Protein AF-A0A9D3W6W4-F1 (afdb_monomer_lite)

Sequence (126 aa):
MHGAMVPNKAKIRGCLSLLQSWAQFHFLFLRHQVNHPYTFPLITRWNHPASYVGIPTALEDIRLLLDQRSEAQFQWTSYEDPAIRAVILKEFFQNQNIWHVKVPLVNYVIVEMHQTDRVLRQFGFR

Secondary structure (DSSP, 8-state):
-------------SHHHHHHHHHHHH-TTT--B--S---SSGGGGGGS--B-TT---SHHHHHHHHHT--GGGS-TTGGG-HHHHTTS-HHHHH-GGGG--EEEEEETTEEEEEE-THHHHHTT--

InterPro domains:
  IPR019557 Aminotransferase-like, plant mobile domain [PF10536] (8-125)
  IPR044824 Protein MAINTENANCE OF MERISTEMS-like [PTHR46033] (8-126)

Foldseek 3Di:
DDDPPDPPPPPPDDPVLVVVLQCQLWQVQQHFDQPDAQAPVRSVSPVDDTDCPNHDPDPVVVVVVVVPDDPVNTDLLSCLPVSNVVRDDPVCVVDVVVLWDFDFDDDPVDTDTDGPCSVVVSVVHD

Radius of gyration: 17.33 Å; chains: 1; bounding box: 33×45×53 Å

Structure (mmCIF, N/CA/C/O backbone):
data_AF-A0A9D3W6W4-F1
#
_entry.id   AF-A0A9D3W6W4-F1
#
loop_
_atom_site.group_PDB
_atom_site.id
_atom_site.type_symbol
_atom_site.label_atom_id
_atom_site.label_alt_id
_atom_site.label_comp_id
_atom_site.label_asym_id
_atom_site.label_entity_id
_atom_site.label_seq_id
_atom_site.pdbx_PDB_ins_code
_atom_site.Cartn_x
_atom_site.Cartn_y
_atom_site.Cartn_z
_atom_site.occupancy
_atom_site.B_iso_or_equiv
_atom_site.auth_seq_id
_atom_site.auth_comp_id
_atom_site.auth_asym_id
_atom_site.auth_atom_id
_atom_site.pdbx_PDB_model_num
ATOM 1 N N . MET A 1 1 ? -0.115 20.497 -37.081 1.00 39.34 1 MET A N 1
ATOM 2 C CA . MET A 1 1 ? -0.847 19.250 -36.773 1.00 39.34 1 MET A CA 1
ATOM 3 C C . MET A 1 1 ? 0.050 18.354 -35.938 1.00 39.34 1 MET A C 1
ATOM 5 O O . MET A 1 1 ? 1.068 17.949 -36.467 1.00 39.34 1 MET A O 1
ATOM 9 N N . HIS A 1 2 ? -0.318 18.085 -34.684 1.00 34.72 2 HIS A N 1
ATOM 10 C CA . HIS A 1 2 ? -0.180 16.809 -33.954 1.00 34.72 2 HIS A CA 1
ATOM 11 C C . HIS A 1 2 ? -0.518 17.106 -32.488 1.00 34.72 2 HIS A C 1
ATOM 13 O O . HIS A 1 2 ? 0.322 17.532 -31.701 1.00 34.72 2 HIS A O 1
ATOM 19 N N . GLY A 1 3 ? -1.808 16.983 -32.165 1.00 37.03 3 GLY A N 1
ATOM 20 C CA . GLY A 1 3 ? -2.290 17.044 -30.794 1.00 37.03 3 GLY A CA 1
ATOM 21 C C . GLY A 1 3 ? -1.862 15.774 -30.074 1.00 37.03 3 GLY A C 1
ATOM 22 O O . GLY A 1 3 ? -2.359 14.693 -30.383 1.00 37.03 3 GLY A O 1
ATOM 23 N N . ALA A 1 4 ? -0.933 15.905 -29.132 1.00 36.88 4 ALA A N 1
ATOM 24 C CA . ALA A 1 4 ? -0.674 14.863 -28.155 1.00 36.88 4 ALA A CA 1
ATOM 25 C C . ALA A 1 4 ? -1.931 14.729 -27.290 1.00 36.88 4 ALA A C 1
ATOM 27 O O . ALA A 1 4 ? -2.282 15.625 -26.522 1.00 36.88 4 ALA A O 1
ATOM 28 N N . MET A 1 5 ? -2.656 13.633 -27.492 1.00 39.44 5 MET A N 1
ATOM 29 C CA . MET A 1 5 ? -3.824 13.275 -26.707 1.00 39.44 5 MET A CA 1
ATOM 30 C C . MET A 1 5 ? -3.382 13.202 -25.242 1.00 39.44 5 MET A C 1
ATOM 32 O O . MET A 1 5 ? -2.551 12.369 -24.880 1.00 39.44 5 MET A O 1
ATOM 36 N N . VAL A 1 6 ? -3.900 14.112 -24.411 1.00 46.09 6 VAL A N 1
ATOM 37 C CA . VAL A 1 6 ? -3.801 14.026 -22.949 1.00 46.09 6 VAL A CA 1
ATOM 38 C C . VAL A 1 6 ? -4.151 12.586 -22.576 1.00 46.09 6 VAL A C 1
ATOM 40 O O . VAL A 1 6 ? -5.195 12.114 -23.039 1.00 46.09 6 VAL A O 1
ATOM 43 N N . PRO A 1 7 ? -3.316 11.862 -21.805 1.00 44.16 7 PRO A N 1
ATOM 44 C CA . PRO A 1 7 ? -3.611 10.482 -21.470 1.00 44.16 7 PRO A CA 1
ATOM 45 C C . PRO A 1 7 ? -4.946 10.484 -20.743 1.00 44.16 7 PRO A C 1
ATOM 47 O O . PRO A 1 7 ? -5.074 11.009 -19.633 1.00 44.16 7 PRO A O 1
ATOM 50 N N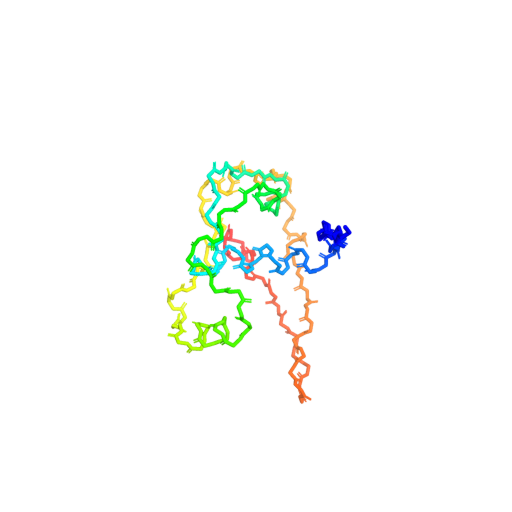 . ASN A 1 8 ? -5.967 9.965 -21.424 1.00 47.00 8 ASN A N 1
ATOM 51 C CA . ASN A 1 8 ? -7.280 9.788 -20.853 1.00 47.00 8 ASN A CA 1
ATOM 52 C C . ASN A 1 8 ? -7.071 8.799 -19.713 1.00 47.00 8 ASN A C 1
ATOM 54 O O . ASN A 1 8 ? -6.848 7.611 -19.952 1.00 47.00 8 ASN A O 1
ATOM 58 N N . LYS A 1 9 ? -7.027 9.317 -18.480 1.00 48.81 9 LYS A N 1
ATOM 59 C CA . LYS A 1 9 ? -6.965 8.523 -17.259 1.00 48.81 9 LYS A CA 1
ATOM 60 C C . LYS A 1 9 ? -8.273 7.748 -17.203 1.00 48.81 9 LYS A C 1
ATOM 62 O O . LYS A 1 9 ? -9.232 8.185 -16.565 1.00 48.81 9 LYS A O 1
ATOM 67 N N . ALA A 1 10 ? -8.327 6.633 -17.933 1.00 49.94 10 ALA A N 1
ATOM 68 C CA . ALA A 1 10 ? -9.382 5.652 -17.826 1.00 49.94 10 ALA A CA 1
ATOM 69 C C . ALA A 1 10 ? -9.573 5.437 -16.329 1.00 49.94 10 ALA A C 1
ATOM 71 O O . ALA A 1 10 ? -8.605 5.179 -15.615 1.00 49.94 10 ALA A O 1
ATOM 72 N N . LYS A 1 11 ? -10.785 5.704 -15.838 1.00 53.06 11 LYS A N 1
ATOM 73 C CA . LYS A 1 11 ? -11.110 5.637 -14.416 1.00 53.06 11 LYS A CA 1
ATOM 74 C C . LYS A 1 11 ? -10.939 4.185 -13.980 1.00 53.06 11 LYS A C 1
ATOM 76 O O . LYS A 1 11 ? -11.894 3.417 -14.021 1.00 53.06 11 LYS A O 1
ATOM 81 N N . ILE A 1 12 ? -9.719 3.819 -13.596 1.00 55.97 12 ILE A N 1
ATOM 82 C CA . ILE A 1 12 ? -9.405 2.573 -12.914 1.00 55.97 12 ILE A CA 1
ATOM 83 C C . ILE A 1 12 ? -10.257 2.614 -11.647 1.00 55.97 12 ILE A C 1
ATOM 85 O O . ILE A 1 12 ? -10.015 3.427 -10.756 1.00 55.97 12 ILE A O 1
ATOM 89 N N . ARG A 1 13 ? -11.340 1.839 -11.635 1.00 56.34 13 ARG A N 1
ATOM 90 C CA . ARG A 1 13 ? -12.293 1.736 -10.527 1.00 56.34 13 ARG A CA 1
ATOM 91 C C . ARG A 1 13 ? -12.267 0.309 -9.995 1.00 56.34 13 ARG A C 1
ATOM 93 O O . ARG A 1 13 ? -12.071 -0.635 -10.755 1.00 56.34 13 ARG A O 1
ATOM 100 N N . GLY A 1 14 ? -12.493 0.161 -8.693 1.00 69.94 14 GLY A N 1
ATOM 101 C CA . GLY A 1 14 ? -12.573 -1.140 -8.029 1.00 69.94 14 GLY A CA 1
ATOM 102 C C . GLY A 1 14 ? -11.214 -1.676 -7.574 1.00 69.94 14 GLY A C 1
ATOM 103 O O . GLY A 1 14 ? -10.359 -0.918 -7.114 1.00 69.94 14 GLY A O 1
ATOM 104 N N . CYS A 1 15 ? -11.018 -2.992 -7.683 1.00 71.25 15 CYS A N 1
ATOM 105 C CA . CYS A 1 15 ? -9.889 -3.720 -7.086 1.00 71.25 15 CYS A CA 1
ATOM 106 C C . CYS A 1 15 ? -8.510 -3.230 -7.547 1.00 71.25 15 CYS A C 1
ATOM 108 O O . CYS A 1 15 ? -7.554 -3.262 -6.777 1.00 71.25 15 CYS A O 1
ATOM 110 N N . LEU A 1 16 ? -8.402 -2.729 -8.780 1.00 76.19 16 LEU A N 1
ATOM 111 C CA . LEU A 1 16 ? -7.144 -2.205 -9.312 1.00 76.19 16 LEU A CA 1
ATOM 112 C C . LEU A 1 16 ? -6.661 -0.960 -8.555 1.00 76.19 16 LEU A C 1
ATOM 114 O O . LEU A 1 16 ? -5.465 -0.831 -8.318 1.00 76.19 16 LEU A O 1
ATOM 118 N N . SER A 1 17 ? -7.566 -0.081 -8.109 1.00 75.62 17 SER A N 1
ATOM 119 C CA . SER A 1 17 ? -7.195 1.084 -7.292 1.00 75.62 17 SER A CA 1
ATOM 120 C C . SER A 1 17 ? -6.664 0.660 -5.920 1.00 75.62 17 SER A C 1
ATOM 122 O O . SER A 1 17 ? -5.749 1.284 -5.389 1.00 75.62 17 SER A O 1
ATOM 124 N N . LEU A 1 18 ? -7.206 -0.426 -5.355 1.00 77.81 18 LEU A N 1
ATOM 125 C CA . LEU A 1 18 ? -6.721 -1.003 -4.099 1.00 77.81 18 LEU A CA 1
ATOM 126 C C . LEU A 1 18 ? -5.340 -1.640 -4.278 1.00 77.81 18 LEU A C 1
ATOM 128 O O . LEU A 1 18 ? -4.461 -1.402 -3.455 1.00 77.81 18 LEU A O 1
ATOM 132 N N . LEU A 1 19 ? -5.121 -2.376 -5.373 1.00 82.12 19 LEU A N 1
ATOM 133 C CA . LEU A 1 19 ? -3.816 -2.954 -5.698 1.00 82.12 19 LEU A CA 1
ATOM 134 C C . LEU A 1 19 ? -2.757 -1.866 -5.927 1.00 82.12 19 LEU A C 1
ATOM 136 O O . LEU A 1 19 ? -1.645 -1.973 -5.419 1.00 82.12 19 LEU A O 1
ATOM 140 N N . GLN A 1 20 ? -3.115 -0.793 -6.637 1.00 80.56 20 GLN A N 1
ATOM 141 C CA . GLN A 1 20 ? -2.245 0.370 -6.822 1.00 80.56 20 GLN A CA 1
ATOM 142 C C . GLN A 1 20 ? -1.923 1.051 -5.490 1.00 80.56 20 GLN A C 1
ATOM 144 O O . GLN A 1 20 ? -0.761 1.363 -5.239 1.00 80.56 20 GLN A O 1
ATOM 149 N N . SER A 1 21 ? -2.923 1.241 -4.621 1.00 83.75 21 SER A N 1
ATOM 150 C CA . SER A 1 21 ? -2.704 1.753 -3.266 1.00 83.75 21 SER A CA 1
ATOM 151 C C . SER A 1 21 ? -1.706 0.872 -2.523 1.00 83.75 21 SER A C 1
ATOM 153 O O . SER A 1 21 ? -0.685 1.365 -2.055 1.00 83.75 21 SER A O 1
ATOM 155 N N . TRP A 1 22 ? -1.967 -0.435 -2.466 1.00 85.00 22 TRP A N 1
ATOM 156 C CA . TRP A 1 22 ? -1.121 -1.409 -1.786 1.00 85.00 22 TRP A CA 1
ATOM 157 C C . TRP A 1 22 ? 0.325 -1.358 -2.295 1.00 85.00 22 TRP A C 1
ATOM 159 O O . TRP A 1 22 ? 1.243 -1.162 -1.503 1.00 85.00 22 TRP A O 1
ATOM 169 N N . ALA A 1 23 ? 0.534 -1.406 -3.612 1.00 87.56 23 ALA A N 1
ATOM 170 C CA . ALA A 1 23 ? 1.868 -1.347 -4.201 1.00 87.56 23 ALA A CA 1
ATOM 171 C C . ALA A 1 23 ? 2.619 -0.060 -3.812 1.00 87.56 23 ALA A C 1
ATOM 173 O O . ALA A 1 23 ? 3.785 -0.124 -3.442 1.00 87.56 23 ALA A O 1
ATOM 174 N N . GLN A 1 24 ? 1.958 1.102 -3.810 1.00 86.69 24 GLN A N 1
ATOM 175 C CA . GLN A 1 24 ? 2.593 2.379 -3.446 1.00 86.69 24 GLN A CA 1
ATOM 176 C C . GLN A 1 24 ? 2.965 2.467 -1.954 1.00 86.69 24 GLN A C 1
ATOM 178 O O . GLN A 1 24 ? 3.929 3.143 -1.598 1.00 86.69 24 GLN A O 1
ATOM 183 N N . PHE A 1 25 ? 2.226 1.797 -1.065 1.00 87.69 25 PHE A N 1
ATOM 184 C CA . PHE A 1 25 ? 2.558 1.754 0.365 1.00 87.69 25 PHE A CA 1
ATOM 185 C C . PHE A 1 25 ? 3.647 0.727 0.702 1.00 87.69 25 PHE A C 1
ATOM 187 O O . PHE A 1 25 ? 4.394 0.948 1.652 1.00 87.69 25 PHE A O 1
ATOM 194 N N . HIS A 1 26 ? 3.758 -0.354 -0.076 1.00 87.44 26 HIS A N 1
ATOM 195 C CA . HIS A 1 26 ? 4.684 -1.458 0.186 1.00 87.44 26 HIS A CA 1
ATOM 196 C C . HIS A 1 26 ? 6.002 -1.361 -0.609 1.00 87.44 26 HIS A C 1
ATOM 198 O O . HIS A 1 26 ? 7.054 -1.745 -0.097 1.00 87.44 26 HIS A O 1
ATOM 204 N N . PHE A 1 27 ? 5.980 -0.832 -1.837 1.00 89.88 27 PHE A N 1
ATOM 205 C CA . PHE A 1 27 ? 7.140 -0.749 -2.736 1.00 89.88 27 PHE A CA 1
ATOM 206 C C . PHE A 1 27 ? 7.756 0.648 -2.695 1.00 89.88 27 PHE A C 1
ATOM 208 O O . PHE A 1 27 ? 7.647 1.418 -3.647 1.00 89.88 27 PHE A O 1
ATOM 215 N N . LEU A 1 28 ? 8.426 0.994 -1.592 1.00 84.94 28 LEU A N 1
ATOM 216 C CA . LEU A 1 28 ? 9.000 2.336 -1.409 1.00 84.94 28 LEU A CA 1
ATOM 217 C C . LEU A 1 28 ? 9.978 2.736 -2.529 1.00 84.94 28 LEU A C 1
ATOM 219 O O . LEU A 1 28 ? 10.072 3.911 -2.864 1.00 84.94 28 LEU A O 1
ATOM 223 N N . PHE A 1 29 ? 10.648 1.760 -3.142 1.00 84.75 29 PHE A N 1
ATOM 224 C CA . PHE A 1 29 ? 11.573 1.945 -4.263 1.00 84.75 29 PHE A CA 1
ATOM 225 C C . PHE A 1 29 ? 10.885 2.178 -5.625 1.00 84.75 29 PHE A C 1
ATOM 227 O O . PHE A 1 29 ? 11.541 2.618 -6.562 1.00 84.75 29 PHE A O 1
ATOM 234 N N . LEU A 1 30 ? 9.584 1.892 -5.743 1.00 84.44 30 LEU A N 1
ATOM 235 C CA . LEU A 1 30 ? 8.739 2.228 -6.901 1.00 84.44 30 LEU A CA 1
ATOM 236 C C . LEU A 1 30 ? 7.746 3.355 -6.579 1.00 84.44 30 LEU A C 1
ATOM 238 O O . LEU A 1 30 ? 6.951 3.749 -7.433 1.00 84.44 30 LEU A O 1
ATOM 242 N N . ARG A 1 31 ? 7.749 3.852 -5.338 1.00 80.88 31 ARG A N 1
ATOM 243 C CA . ARG A 1 31 ? 6.772 4.827 -4.869 1.00 80.88 31 ARG A CA 1
ATOM 244 C C . ARG A 1 31 ? 7.106 6.206 -5.396 1.00 80.88 31 ARG A C 1
ATOM 246 O O . ARG A 1 31 ? 8.236 6.675 -5.299 1.00 80.88 31 ARG A O 1
ATOM 253 N N . HIS A 1 32 ? 6.077 6.907 -5.847 1.00 76.00 32 HIS A N 1
ATOM 254 C CA . HIS A 1 32 ? 6.233 8.283 -6.286 1.00 76.00 32 HIS A CA 1
ATOM 255 C C . HIS A 1 32 ? 6.419 9.181 -5.065 1.00 76.00 32 HIS A C 1
ATOM 257 O O . HIS A 1 32 ? 5.769 9.008 -4.024 1.00 76.00 32 HIS A O 1
ATOM 263 N N . GLN A 1 33 ? 7.296 10.174 -5.175 1.00 71.44 33 GLN A N 1
ATOM 264 C CA . GLN A 1 33 ? 7.447 11.137 -4.098 1.00 71.44 33 GLN A CA 1
ATOM 265 C C . GLN A 1 33 ? 6.247 12.088 -4.116 1.00 71.44 33 GLN A C 1
ATOM 267 O O . GLN A 1 33 ? 6.061 12.867 -5.054 1.00 71.44 33 GLN A O 1
ATOM 272 N N . VAL A 1 34 ? 5.422 12.004 -3.070 1.00 76.00 34 VAL A N 1
ATOM 273 C CA . VAL A 1 34 ? 4.293 12.911 -2.846 1.00 76.00 34 VAL A CA 1
ATOM 274 C C . VAL A 1 34 ? 4.444 13.584 -1.494 1.00 76.00 34 VAL A C 1
ATOM 276 O O . VAL A 1 34 ? 4.409 12.927 -0.447 1.00 76.00 34 VAL A O 1
ATOM 279 N N . ASN A 1 35 ? 4.555 14.910 -1.543 1.00 76.88 35 ASN A N 1
ATOM 280 C CA . ASN A 1 35 ? 4.709 15.796 -0.391 1.00 76.88 35 ASN A CA 1
ATOM 281 C C . ASN A 1 35 ? 3.341 16.268 0.118 1.00 76.88 35 ASN A C 1
ATOM 283 O O . ASN A 1 35 ? 3.103 17.466 0.236 1.00 76.88 35 ASN A O 1
ATOM 287 N N . HIS A 1 36 ? 2.389 15.353 0.296 1.00 81.38 36 HIS A N 1
ATOM 288 C CA . HIS A 1 36 ? 1.043 15.668 0.786 1.00 81.38 36 HIS A CA 1
ATOM 289 C C . HIS A 1 36 ? 0.729 14.817 2.018 1.00 81.38 36 HIS A C 1
ATOM 291 O O . HIS A 1 36 ? 1.211 13.678 2.105 1.00 81.38 36 HIS A O 1
ATOM 297 N N . PRO A 1 37 ? -0.051 15.353 2.975 1.00 84.88 37 PRO A N 1
ATOM 298 C CA . PRO A 1 37 ? -0.461 14.599 4.149 1.00 84.88 37 PRO A CA 1
ATOM 299 C C . PRO A 1 37 ? -1.305 13.385 3.747 1.00 84.88 37 PRO A C 1
ATOM 301 O O . PRO A 1 37 ? -1.926 13.353 2.681 1.00 84.88 37 PRO A O 1
ATOM 304 N N . TYR A 1 38 ? -1.339 12.374 4.615 1.00 88.75 38 TYR A N 1
ATOM 305 C CA . TYR A 1 38 ? -2.304 11.291 4.460 1.00 88.75 38 TYR A CA 1
ATOM 306 C C . TYR A 1 38 ? -3.726 11.855 4.578 1.00 88.75 38 TYR A C 1
ATOM 308 O O . TYR A 1 38 ? -3.989 12.759 5.368 1.00 88.75 38 TYR A O 1
ATOM 316 N N . THR A 1 39 ? -4.641 11.325 3.773 1.00 89.25 39 THR A N 1
ATOM 317 C CA . THR A 1 39 ? -6.079 11.611 3.834 1.00 89.25 39 THR A CA 1
ATOM 318 C C . THR A 1 39 ? -6.836 10.303 3.633 1.00 89.25 39 THR A C 1
ATOM 320 O O . THR A 1 39 ? -6.273 9.344 3.102 1.00 89.25 39 THR A O 1
ATOM 323 N N . PHE A 1 40 ? -8.087 10.230 4.088 1.00 86.62 40 PHE A N 1
ATOM 324 C CA . PHE A 1 40 ? -8.930 9.056 3.877 1.00 86.62 40 PHE A CA 1
ATOM 325 C C . PHE A 1 40 ? -9.928 9.305 2.738 1.00 86.62 40 PHE A C 1
ATOM 327 O O . PHE A 1 40 ? -10.552 10.368 2.722 1.00 86.62 40 PHE A O 1
ATOM 334 N N . PRO A 1 41 ? -10.128 8.347 1.811 1.00 85.38 41 PRO A N 1
ATOM 335 C CA . PRO A 1 41 ? -9.456 7.042 1.704 1.00 85.38 41 PRO A CA 1
ATOM 336 C C . PRO A 1 41 ? -7.988 7.154 1.261 1.00 85.38 41 PRO A C 1
ATOM 338 O O . PRO A 1 41 ? -7.702 7.913 0.351 1.00 85.38 41 PRO A O 1
ATOM 341 N N . LEU A 1 42 ? -7.071 6.344 1.810 1.00 85.81 42 LEU A N 1
ATOM 342 C CA . LEU A 1 42 ? -5.606 6.484 1.619 1.00 85.81 42 LEU A CA 1
ATOM 343 C C . LEU A 1 42 ? -5.121 6.614 0.164 1.00 85.81 42 LEU A C 1
ATOM 345 O O . LEU A 1 42 ? -4.115 7.274 -0.099 1.00 85.81 42 LEU A O 1
ATOM 349 N N . ILE A 1 43 ? -5.840 6.012 -0.783 1.00 84.81 43 ILE A N 1
ATOM 350 C CA . ILE A 1 43 ? -5.547 6.086 -2.219 1.00 84.81 43 ILE A CA 1
ATOM 351 C C . ILE A 1 43 ? -5.604 7.517 -2.777 1.00 84.81 43 ILE A C 1
ATOM 353 O O . ILE A 1 43 ? -4.945 7.810 -3.773 1.00 84.81 43 ILE A O 1
ATOM 357 N N . THR A 1 44 ? -6.334 8.438 -2.134 1.00 85.56 44 THR A N 1
ATOM 358 C CA . THR A 1 44 ? -6.426 9.845 -2.559 1.00 85.56 44 THR A CA 1
ATOM 359 C C . THR A 1 44 ? -5.079 10.550 -2.529 1.00 85.56 44 THR A C 1
ATOM 361 O O . THR A 1 44 ? -4.866 11.465 -3.325 1.00 85.56 44 THR A O 1
ATOM 364 N N . ARG A 1 45 ? -4.136 10.083 -1.698 1.00 83.62 45 ARG A N 1
ATOM 365 C CA . ARG A 1 45 ? -2.765 10.606 -1.640 1.00 83.62 45 ARG A CA 1
ATOM 366 C C . ARG A 1 45 ? -2.084 10.605 -3.012 1.00 83.62 45 ARG A C 1
ATOM 368 O O . ARG A 1 45 ? -1.300 11.503 -3.300 1.00 83.62 45 ARG A O 1
ATOM 375 N N . TRP A 1 46 ? -2.410 9.648 -3.878 1.00 78.56 46 TRP A N 1
ATOM 376 C CA . TRP A 1 46 ? -1.773 9.488 -5.188 1.00 78.56 46 TRP A CA 1
ATOM 377 C C . TRP A 1 46 ? -2.517 10.190 -6.334 1.00 78.56 46 TRP A C 1
ATOM 379 O O . TRP A 1 46 ? -2.080 10.124 -7.480 1.00 78.56 46 TRP A O 1
ATOM 389 N N . ASN A 1 47 ? -3.610 10.905 -6.044 1.00 78.19 47 ASN A N 1
ATOM 390 C CA . ASN A 1 47 ? -4.321 11.715 -7.042 1.00 78.19 47 ASN A CA 1
ATOM 391 C C . ASN A 1 47 ? -3.652 13.074 -7.309 1.00 78.19 47 ASN A C 1
ATOM 393 O O . ASN A 1 47 ? -4.033 13.775 -8.249 1.00 78.19 47 ASN A O 1
ATOM 397 N N . HIS A 1 48 ? -2.667 13.447 -6.494 1.00 71.69 48 HIS A N 1
ATOM 398 C CA . HIS A 1 48 ? -1.933 14.700 -6.613 1.00 71.69 48 HIS A CA 1
ATOM 399 C C . HIS A 1 48 ? -0.778 14.596 -7.621 1.00 71.69 48 HIS A C 1
ATOM 401 O O . HIS A 1 48 ? -0.338 13.486 -7.935 1.00 71.69 48 HIS A O 1
ATOM 407 N N . PRO A 1 49 ? -0.273 15.730 -8.146 1.00 68.88 49 PRO A N 1
ATOM 408 C CA . PRO A 1 49 ? 0.911 15.733 -8.996 1.00 68.88 49 PRO A CA 1
ATOM 409 C C . PRO A 1 49 ? 2.071 15.030 -8.283 1.00 68.88 49 PRO A C 1
ATOM 411 O O . PRO A 1 49 ? 2.539 15.479 -7.238 1.00 68.88 49 PRO A O 1
ATOM 414 N N . ALA A 1 50 ? 2.493 13.895 -8.832 1.00 70.44 50 ALA A N 1
ATOM 415 C CA . ALA A 1 50 ? 3.570 13.078 -8.294 1.00 70.44 50 ALA A CA 1
ATOM 416 C C . ALA A 1 50 ? 4.851 13.337 -9.088 1.00 70.44 50 ALA A C 1
ATOM 418 O O . ALA A 1 50 ? 4.804 13.470 -10.313 1.00 70.44 50 ALA A O 1
ATOM 419 N N . SER A 1 51 ? 5.991 13.364 -8.399 1.00 70.50 51 SER A N 1
ATOM 420 C CA . SER A 1 51 ? 7.286 13.296 -9.070 1.00 70.50 51 SER A CA 1
ATOM 421 C C . SER A 1 51 ? 7.597 11.840 -9.407 1.00 70.50 51 SER A C 1
ATOM 423 O O . SER A 1 51 ? 7.610 10.985 -8.520 1.00 70.50 51 SER A O 1
ATOM 425 N N . TYR A 1 52 ? 7.846 11.580 -10.689 1.00 69.81 52 TYR A N 1
ATOM 426 C CA . TYR A 1 52 ? 8.281 10.282 -11.220 1.00 69.81 52 TYR A CA 1
ATOM 427 C C . TYR A 1 52 ? 9.804 10.220 -11.403 1.00 69.81 52 TYR A C 1
ATOM 429 O O . TYR A 1 52 ? 10.329 9.281 -11.995 1.00 69.81 52 TYR A O 1
ATOM 437 N N . VAL A 1 53 ? 10.522 11.251 -10.949 1.00 70.88 53 VAL A N 1
ATOM 438 C CA . VAL A 1 53 ? 11.967 11.362 -11.151 1.00 70.88 53 VAL A CA 1
ATOM 439 C C . VAL A 1 53 ? 12.664 10.193 -10.456 1.00 70.88 53 VAL A C 1
ATOM 441 O O . VAL A 1 53 ? 12.500 9.997 -9.255 1.00 70.88 53 VAL A O 1
ATOM 444 N N . GLY A 1 54 ? 13.435 9.421 -11.225 1.00 74.56 54 GLY A N 1
ATOM 445 C CA . GLY A 1 54 ? 14.181 8.262 -10.729 1.00 74.56 54 GLY A CA 1
ATOM 446 C C . GLY A 1 54 ? 13.386 6.956 -10.648 1.00 74.56 54 GLY A C 1
ATOM 447 O O . GLY A 1 54 ? 13.938 5.964 -10.181 1.00 74.56 54 GLY A O 1
ATOM 448 N N . ILE A 1 55 ? 12.128 6.925 -11.107 1.00 81.31 55 ILE A N 1
ATOM 449 C CA . ILE A 1 55 ? 11.311 5.703 -11.131 1.00 81.31 55 ILE A CA 1
ATOM 450 C C . ILE A 1 55 ? 11.313 5.116 -12.547 1.00 81.31 55 ILE A C 1
ATOM 452 O O . ILE A 1 55 ? 10.975 5.832 -13.496 1.00 81.31 55 ILE A O 1
ATOM 456 N N . PRO A 1 56 ? 11.664 3.828 -12.721 1.00 85.00 56 PRO A N 1
ATOM 457 C CA . PRO A 1 56 ? 11.605 3.186 -14.025 1.00 85.00 56 PRO A CA 1
ATOM 458 C C . PRO A 1 56 ? 10.176 3.160 -14.570 1.00 85.00 56 PRO A C 1
ATOM 460 O O . PRO A 1 56 ? 9.226 2.863 -13.847 1.00 85.00 56 PRO A O 1
ATOM 463 N N . THR A 1 57 ? 10.023 3.460 -15.860 1.00 81.69 57 THR A N 1
ATOM 464 C CA . THR A 1 57 ? 8.720 3.416 -16.549 1.00 81.69 57 THR A CA 1
ATOM 465 C C . THR A 1 57 ? 8.585 2.206 -17.468 1.00 81.69 57 THR A C 1
ATOM 467 O O . THR A 1 57 ? 7.463 1.796 -17.770 1.00 81.69 57 THR A O 1
ATOM 470 N N . ALA A 1 58 ? 9.704 1.605 -17.884 1.00 89.81 58 ALA A N 1
ATOM 471 C CA . ALA A 1 58 ? 9.699 0.387 -18.675 1.00 89.81 58 ALA A CA 1
ATOM 472 C C . ALA A 1 58 ? 9.382 -0.829 -17.797 1.00 89.81 58 ALA A C 1
ATOM 474 O O . ALA A 1 58 ? 9.866 -0.971 -16.673 1.00 89.81 58 ALA A O 1
ATOM 475 N N . LEU A 1 59 ? 8.565 -1.734 -18.336 1.00 89.12 59 LEU A N 1
ATOM 476 C CA . LEU A 1 59 ? 8.121 -2.931 -17.624 1.00 89.12 59 LEU A CA 1
ATOM 477 C C . LEU A 1 59 ? 9.286 -3.865 -17.268 1.00 89.12 59 LEU A C 1
ATOM 479 O O . LEU A 1 59 ? 9.267 -4.485 -16.208 1.00 89.12 59 LEU A O 1
ATOM 483 N N . GLU A 1 60 ? 10.277 -3.970 -18.152 1.00 93.25 60 GLU A N 1
ATOM 484 C CA . GLU A 1 60 ? 11.467 -4.804 -17.958 1.00 93.25 60 GLU A CA 1
ATOM 485 C C . GLU A 1 60 ? 12.291 -4.320 -16.763 1.00 93.25 60 GLU A C 1
ATOM 487 O O . GLU A 1 60 ? 12.617 -5.117 -15.885 1.00 93.25 60 GLU A O 1
ATOM 492 N N . ASP A 1 61 ? 12.507 -3.007 -16.659 1.00 90.38 61 ASP A N 1
ATOM 493 C CA . ASP A 1 61 ? 13.224 -2.402 -15.537 1.00 90.38 61 ASP A CA 1
ATOM 494 C C . ASP A 1 61 ? 12.472 -2.582 -14.215 1.00 90.38 61 ASP A C 1
ATOM 496 O O . ASP A 1 61 ? 13.079 -2.892 -13.193 1.00 90.38 61 ASP A O 1
ATOM 500 N N . ILE A 1 62 ? 11.142 -2.422 -14.218 1.00 88.94 62 ILE A N 1
ATOM 501 C CA . ILE A 1 62 ? 10.315 -2.629 -13.018 1.00 88.94 62 ILE A CA 1
ATOM 502 C C . ILE A 1 62 ? 10.402 -4.085 -12.545 1.00 88.94 62 ILE A C 1
ATOM 504 O O . ILE A 1 62 ? 10.526 -4.327 -11.345 1.00 88.94 62 ILE A O 1
ATOM 508 N N . ARG A 1 63 ? 10.346 -5.053 -13.470 1.00 91.25 63 ARG A N 1
ATOM 509 C CA . ARG A 1 63 ? 10.482 -6.483 -13.148 1.00 91.25 63 ARG A CA 1
ATOM 510 C C . ARG A 1 63 ? 11.856 -6.788 -12.569 1.00 91.25 63 ARG A C 1
ATOM 512 O O . ARG A 1 63 ? 11.929 -7.333 -11.476 1.00 91.25 63 ARG A O 1
ATOM 519 N N . LEU A 1 64 ? 12.918 -6.344 -13.241 1.00 92.94 64 LEU A N 1
ATOM 520 C CA . LEU A 1 64 ? 14.287 -6.516 -12.763 1.00 92.94 64 LEU A CA 1
ATOM 521 C C . LEU A 1 64 ? 14.476 -5.910 -11.366 1.00 92.94 64 LEU A C 1
ATOM 523 O O . LEU A 1 64 ? 15.100 -6.517 -10.499 1.00 92.94 64 LEU A O 1
ATOM 527 N N . LEU A 1 65 ? 13.904 -4.727 -11.131 1.00 91.00 65 LEU A N 1
ATOM 528 C CA . LEU A 1 65 ? 13.958 -4.067 -9.834 1.00 91.00 65 LEU A CA 1
ATOM 529 C C . LEU A 1 65 ? 13.222 -4.868 -8.759 1.00 91.00 65 LEU A C 1
ATOM 531 O O . LEU A 1 65 ? 13.697 -4.896 -7.636 1.00 91.00 65 LEU A O 1
ATOM 535 N N . LEU A 1 66 ? 12.090 -5.505 -9.066 1.00 90.19 66 LEU A N 1
ATOM 536 C CA . LEU A 1 66 ? 11.387 -6.374 -8.118 1.00 90.19 66 LEU A CA 1
ATOM 537 C C . LEU A 1 66 ? 12.188 -7.648 -7.823 1.00 90.19 66 LEU A C 1
ATOM 539 O O . LEU A 1 66 ? 12.344 -7.995 -6.655 1.00 90.19 66 LEU A O 1
ATOM 543 N N . ASP A 1 67 ? 12.744 -8.287 -8.852 1.00 92.38 67 ASP A N 1
ATOM 544 C CA . ASP A 1 67 ? 13.502 -9.539 -8.730 1.00 92.38 67 ASP A CA 1
ATOM 545 C C . ASP A 1 67 ? 14.795 -9.368 -7.916 1.00 92.38 67 ASP A C 1
ATOM 547 O O . ASP A 1 67 ? 15.245 -10.287 -7.234 1.00 92.38 67 ASP A O 1
ATOM 551 N N . GLN A 1 68 ? 15.395 -8.176 -7.952 1.00 93.06 68 GLN A N 1
ATOM 552 C CA . GLN A 1 68 ? 16.607 -7.851 -7.195 1.00 93.06 68 GLN A CA 1
ATOM 553 C C . GLN A 1 68 ? 16.349 -7.481 -5.727 1.00 93.06 68 GLN A C 1
ATOM 555 O O . GLN A 1 68 ? 17.309 -7.259 -4.982 1.00 93.06 68 GLN A O 1
ATOM 560 N N . ARG A 1 69 ? 15.089 -7.333 -5.296 1.00 92.31 69 ARG A N 1
ATOM 561 C CA . ARG A 1 69 ? 14.765 -6.8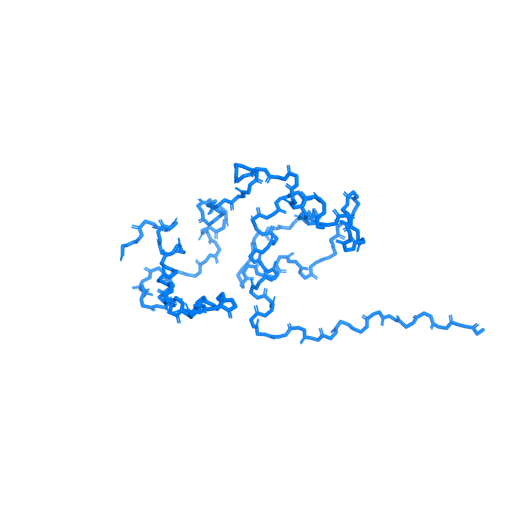47 -3.947 1.00 92.31 69 ARG A CA 1
ATOM 562 C C . ARG A 1 69 ? 14.530 -8.004 -2.993 1.00 92.31 69 ARG A C 1
ATOM 564 O O . ARG A 1 69 ? 13.768 -8.921 -3.276 1.00 92.31 69 ARG A O 1
ATOM 571 N N . SER A 1 70 ? 15.153 -7.930 -1.823 1.00 91.38 70 SER A N 1
ATOM 572 C CA . SER A 1 70 ? 14.876 -8.867 -0.738 1.00 91.38 70 SER A CA 1
ATOM 573 C C . SER A 1 70 ? 13.595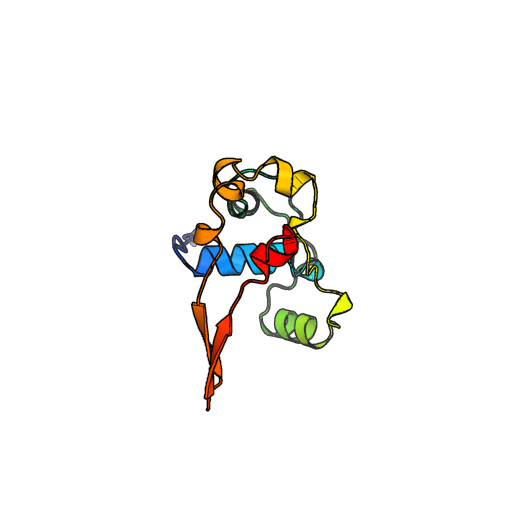 -8.482 -0.001 1.00 91.38 70 SER A C 1
ATOM 575 O O . SER A 1 70 ? 13.202 -7.315 0.014 1.00 91.38 70 SER A O 1
ATOM 577 N N . GLU A 1 71 ? 12.966 -9.447 0.675 1.00 86.88 71 GLU A N 1
ATOM 578 C CA . GLU A 1 71 ? 11.729 -9.235 1.442 1.00 86.88 71 GLU A CA 1
ATOM 579 C C . GLU A 1 71 ? 11.833 -8.095 2.468 1.00 86.88 71 GLU A C 1
ATOM 581 O O . GLU A 1 71 ? 10.852 -7.398 2.719 1.00 86.88 71 GLU A O 1
ATOM 586 N N . ALA A 1 72 ? 13.027 -7.860 3.021 1.00 89.31 72 ALA A N 1
ATOM 587 C CA . ALA A 1 72 ? 13.289 -6.797 3.991 1.00 89.31 72 ALA A CA 1
ATOM 588 C C . ALA A 1 72 ? 13.196 -5.379 3.395 1.00 89.31 72 ALA A C 1
ATOM 590 O O . ALA A 1 72 ? 13.078 -4.406 4.134 1.00 89.31 72 ALA A O 1
ATOM 591 N N . GLN A 1 73 ? 13.255 -5.244 2.068 1.00 89.25 73 GLN A N 1
ATOM 592 C CA . GLN A 1 73 ? 13.165 -3.954 1.374 1.00 89.25 73 GLN A CA 1
ATOM 593 C C . GLN A 1 73 ? 11.716 -3.529 1.097 1.00 89.25 73 GLN A C 1
ATOM 595 O O . GLN A 1 73 ? 11.480 -2.442 0.564 1.00 89.25 73 GLN A O 1
ATOM 600 N N . PHE A 1 74 ? 10.747 -4.371 1.459 1.00 88.75 74 PHE A N 1
ATOM 601 C CA . PHE A 1 74 ? 9.322 -4.098 1.346 1.00 88.75 74 PHE A CA 1
ATOM 602 C C . PHE A 1 74 ? 8.774 -3.596 2.684 1.00 88.75 74 PHE A C 1
ATOM 604 O O . PHE A 1 74 ? 9.052 -4.159 3.743 1.00 88.75 74 PHE A O 1
ATOM 611 N N . GLN A 1 75 ? 7.940 -2.555 2.644 1.00 89.94 75 GLN A N 1
ATOM 612 C CA . GLN A 1 75 ? 7.283 -2.043 3.846 1.00 89.94 75 GLN A CA 1
ATOM 613 C C . GLN A 1 75 ? 6.066 -2.907 4.178 1.00 89.94 75 GLN A C 1
ATOM 615 O O . GLN A 1 75 ? 4.966 -2.642 3.707 1.00 89.94 75 GLN A O 1
ATOM 620 N N . TRP A 1 76 ? 6.240 -3.944 4.996 1.00 86.31 76 TRP A N 1
ATOM 621 C CA . TRP A 1 76 ? 5.150 -4.863 5.338 1.00 86.31 76 TRP A CA 1
ATOM 622 C C . TRP A 1 76 ? 4.162 -4.328 6.363 1.00 86.31 76 TRP A C 1
ATOM 624 O O . TRP A 1 76 ? 3.066 -4.867 6.423 1.00 86.31 76 TRP A O 1
ATOM 634 N N . THR A 1 77 ? 4.500 -3.299 7.142 1.00 87.06 77 THR A N 1
ATOM 635 C CA . THR A 1 77 ? 3.636 -2.756 8.205 1.00 87.06 77 THR A CA 1
ATOM 636 C C . THR A 1 77 ? 3.315 -1.278 8.000 1.00 87.06 77 THR A C 1
ATOM 638 O O . THR A 1 77 ? 3.333 -0.476 8.925 1.00 87.06 77 THR A O 1
ATOM 641 N N . SER A 1 78 ? 3.017 -0.869 6.762 1.00 84.44 78 SER A N 1
ATOM 642 C CA . SER A 1 78 ? 2.743 0.542 6.444 1.00 84.44 78 SER A CA 1
ATOM 643 C C . SER A 1 78 ? 1.648 1.159 7.325 1.00 84.44 78 SER A C 1
ATOM 645 O O . SER A 1 78 ? 1.761 2.309 7.720 1.00 84.44 78 SER A O 1
ATOM 647 N N . TYR A 1 79 ? 0.618 0.399 7.698 1.00 84.81 79 TYR A N 1
ATOM 648 C CA . TYR A 1 79 ? -0.502 0.890 8.512 1.00 84.81 79 TYR A CA 1
ATOM 649 C C . TYR A 1 79 ? -0.197 1.024 10.015 1.00 84.81 79 TYR A C 1
ATOM 651 O O . TYR A 1 79 ? -1.057 1.461 10.783 1.00 84.81 79 TYR A O 1
ATOM 659 N N . GLU A 1 80 ? 1.012 0.667 10.456 1.00 85.50 80 GLU A N 1
ATOM 660 C CA . GLU A 1 80 ? 1.490 0.985 11.806 1.00 85.50 80 GLU A CA 1
ATOM 661 C C . GLU A 1 80 ? 1.941 2.446 11.935 1.00 85.50 80 GLU A C 1
ATOM 663 O O . GLU A 1 80 ? 1.978 2.957 13.053 1.00 85.50 80 GLU A O 1
ATOM 668 N N . ASP A 1 81 ? 2.208 3.137 10.817 1.00 87.50 81 ASP A N 1
ATOM 669 C CA . ASP A 1 81 ? 2.542 4.566 10.798 1.00 87.50 81 ASP A CA 1
ATOM 670 C C . ASP A 1 81 ? 1.446 5.374 11.531 1.00 87.50 81 ASP A C 1
ATOM 672 O O . ASP A 1 81 ? 0.285 5.386 11.090 1.00 87.50 81 ASP A O 1
ATOM 676 N N . PRO A 1 82 ? 1.777 6.076 12.635 1.00 89.00 82 PRO A N 1
ATOM 677 C CA . PRO A 1 82 ? 0.813 6.868 13.392 1.00 89.00 82 PRO A CA 1
ATOM 678 C C . PRO A 1 82 ? 0.077 7.903 12.536 1.00 89.00 82 PRO A C 1
ATOM 680 O O . PRO A 1 82 ? -1.101 8.170 12.775 1.00 89.00 82 PRO A O 1
ATOM 683 N N . ALA A 1 83 ? 0.735 8.455 11.512 1.00 89.75 83 ALA A N 1
ATOM 684 C CA . ALA A 1 83 ? 0.135 9.432 10.615 1.00 89.75 83 ALA A CA 1
ATOM 685 C C . ALA A 1 83 ? -0.907 8.797 9.677 1.00 89.75 83 ALA A C 1
ATOM 687 O O . ALA A 1 83 ? -1.882 9.453 9.312 1.00 89.75 83 ALA A O 1
ATOM 688 N N . ILE A 1 84 ? -0.743 7.519 9.319 1.00 89.19 84 ILE A N 1
ATOM 689 C CA . ILE A 1 84 ? -1.750 6.749 8.574 1.00 89.19 84 ILE A CA 1
ATOM 690 C C . ILE A 1 84 ? -2.907 6.373 9.498 1.00 89.19 84 ILE A C 1
ATOM 692 O O . ILE A 1 84 ? -4.069 6.548 9.133 1.00 89.19 84 ILE A O 1
ATOM 696 N N . ARG A 1 85 ? -2.614 5.909 10.717 1.00 88.25 85 ARG A N 1
ATOM 697 C CA . ARG A 1 85 ? -3.651 5.551 11.698 1.00 88.25 85 ARG A CA 1
ATOM 698 C C . ARG A 1 85 ? -4.555 6.729 12.049 1.00 88.25 85 ARG A C 1
ATOM 700 O O . ARG A 1 85 ? -5.761 6.543 12.169 1.00 88.25 85 ARG A O 1
ATOM 707 N N . ALA A 1 86 ? -3.990 7.931 12.156 1.00 90.25 86 ALA A N 1
ATOM 708 C CA . ALA A 1 86 ? -4.726 9.143 12.500 1.00 90.25 86 ALA A CA 1
ATOM 709 C C . ALA A 1 86 ? -5.811 9.527 11.479 1.00 90.25 86 ALA A C 1
ATOM 711 O O . ALA A 1 86 ? -6.767 10.209 11.845 1.00 90.25 86 ALA A O 1
ATOM 712 N N . VAL A 1 87 ? -5.678 9.107 10.215 1.00 91.25 87 VAL A N 1
ATOM 713 C CA . VAL A 1 87 ? -6.631 9.477 9.155 1.00 91.25 87 VAL A CA 1
ATOM 714 C C . VAL A 1 87 ? -7.707 8.421 8.914 1.00 91.25 87 VAL A C 1
ATOM 716 O O . VAL A 1 87 ? -8.719 8.726 8.291 1.00 91.25 87 VAL A O 1
ATOM 719 N N . ILE A 1 88 ? -7.528 7.191 9.403 1.00 87.25 88 ILE A N 1
ATOM 720 C CA . ILE A 1 88 ? -8.532 6.126 9.278 1.00 87.25 88 ILE A CA 1
ATOM 721 C C . ILE A 1 88 ? -9.723 6.447 10.193 1.00 87.25 88 ILE A C 1
ATOM 723 O O . ILE A 1 88 ? -9.546 6.753 11.373 1.00 87.25 88 ILE A O 1
ATOM 727 N N . LEU A 1 89 ? -10.950 6.374 9.661 1.00 86.38 89 LEU A N 1
ATOM 728 C CA . LEU A 1 89 ? -12.153 6.689 10.442 1.00 86.38 89 LEU A CA 1
ATOM 729 C C . LEU A 1 89 ? -12.309 5.722 11.624 1.00 86.38 89 LEU A C 1
ATOM 731 O O . LEU A 1 89 ? -12.145 4.510 11.478 1.00 86.38 89 LEU A O 1
ATOM 735 N N . LYS A 1 90 ? -12.685 6.261 12.792 1.00 84.69 90 LYS A N 1
ATOM 736 C CA . LYS A 1 90 ? -12.816 5.498 14.048 1.00 84.69 90 LYS A CA 1
ATOM 737 C C . LYS A 1 90 ? -13.775 4.310 13.944 1.00 84.69 90 LYS A C 1
ATOM 739 O O . LYS A 1 90 ? -13.532 3.279 14.563 1.00 84.69 90 LYS A O 1
ATOM 744 N N . GLU A 1 91 ? -14.819 4.448 13.133 1.00 83.94 91 GLU A N 1
ATOM 745 C CA . GLU A 1 91 ? -15.813 3.406 12.850 1.00 83.94 91 GLU A CA 1
ATOM 746 C C . GLU A 1 91 ? -15.167 2.120 12.323 1.00 83.94 91 GLU A C 1
ATOM 748 O O . GLU A 1 91 ? -15.596 1.023 12.685 1.00 83.94 91 GLU A O 1
ATOM 753 N N . PHE A 1 92 ? -14.080 2.234 11.547 1.00 79.62 92 PHE A N 1
ATOM 754 C CA . PHE A 1 92 ? -13.397 1.053 11.036 1.00 79.62 92 PHE A CA 1
ATOM 755 C C . PHE A 1 92 ? -12.709 0.247 12.148 1.00 79.62 92 PHE A C 1
ATOM 757 O O . PHE A 1 92 ? -12.597 -0.969 12.048 1.00 79.62 92 PHE A O 1
ATOM 764 N N . PHE A 1 93 ? -12.283 0.881 13.241 1.00 81.00 93 PHE A N 1
ATOM 765 C CA . PHE A 1 93 ? -11.674 0.171 14.373 1.00 81.00 93 PHE A CA 1
ATOM 766 C C . PHE A 1 93 ? -12.706 -0.482 15.300 1.00 81.00 93 PHE A C 1
ATOM 768 O O . PHE A 1 93 ? -12.361 -1.381 16.061 1.00 81.00 93 PHE A O 1
ATOM 775 N N . GLN A 1 94 ? -13.963 -0.037 15.250 1.00 83.44 94 GLN A N 1
ATOM 776 C CA . GLN A 1 94 ? -15.039 -0.556 16.097 1.00 83.44 94 GLN A CA 1
ATOM 777 C C . GLN A 1 94 ? -15.665 -1.833 15.530 1.00 83.44 94 GLN A C 1
ATOM 779 O O . GLN A 1 94 ? -16.137 -2.673 16.292 1.00 83.44 94 GLN A O 1
ATOM 784 N N . ASN A 1 95 ? -15.662 -1.998 14.205 1.00 81.00 95 ASN A N 1
ATOM 785 C CA . ASN A 1 95 ? -16.261 -3.149 13.539 1.00 81.00 95 ASN A CA 1
ATOM 786 C C . ASN A 1 95 ? -15.198 -4.011 12.845 1.00 81.00 95 ASN A C 1
ATOM 788 O O . ASN A 1 95 ? -14.916 -3.834 11.666 1.00 81.00 95 ASN A O 1
ATOM 792 N N . GLN A 1 96 ? -14.627 -4.982 13.56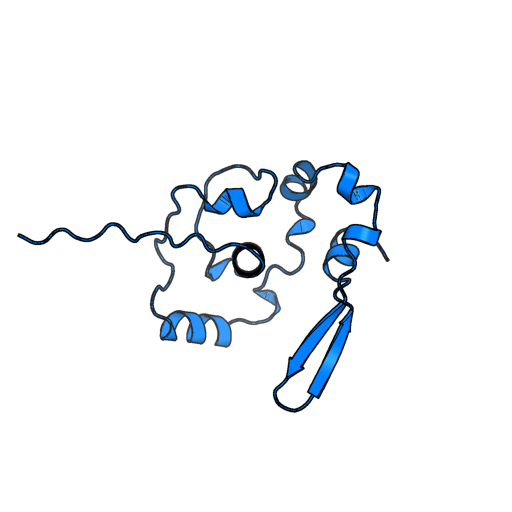0 1.00 73.00 96 GLN A N 1
ATOM 793 C CA . GLN A 1 96 ? -13.564 -5.844 13.023 1.00 73.00 96 GLN A CA 1
ATOM 794 C C . GLN A 1 96 ? -14.001 -6.676 11.803 1.00 73.00 96 GLN A C 1
ATOM 796 O O . GLN A 1 96 ? -13.180 -6.958 10.930 1.00 73.00 96 GLN A O 1
ATOM 801 N N . ASN A 1 97 ? -15.301 -6.980 11.676 1.00 77.19 97 ASN A N 1
ATOM 802 C CA . ASN A 1 97 ? -15.846 -7.790 10.580 1.00 77.19 97 ASN A CA 1
ATOM 803 C C . ASN A 1 97 ? -15.579 -7.198 9.189 1.00 77.19 97 ASN A C 1
ATOM 805 O O . ASN A 1 97 ? -15.502 -7.944 8.217 1.00 77.19 97 ASN A O 1
ATOM 809 N N . ILE A 1 98 ? -15.404 -5.878 9.081 1.00 74.94 98 ILE A N 1
ATOM 810 C CA . ILE A 1 98 ? -15.158 -5.203 7.797 1.00 74.94 98 ILE A CA 1
ATOM 811 C C . ILE A 1 98 ? -13.755 -5.464 7.234 1.00 74.94 98 ILE A C 1
ATOM 813 O O . ILE A 1 98 ? -13.516 -5.221 6.054 1.00 74.94 98 ILE A O 1
ATOM 817 N N . TRP A 1 99 ? -12.822 -5.927 8.070 1.00 73.62 99 TRP A N 1
ATOM 818 C CA . TRP A 1 99 ? -11.440 -6.192 7.672 1.00 73.62 99 TRP A CA 1
ATOM 819 C C . TRP A 1 99 ? -11.204 -7.649 7.279 1.00 73.62 99 TRP A C 1
ATOM 821 O O . TRP A 1 99 ? -10.130 -7.976 6.774 1.00 73.62 99 TRP A O 1
ATOM 831 N N . HIS A 1 100 ? -12.187 -8.527 7.491 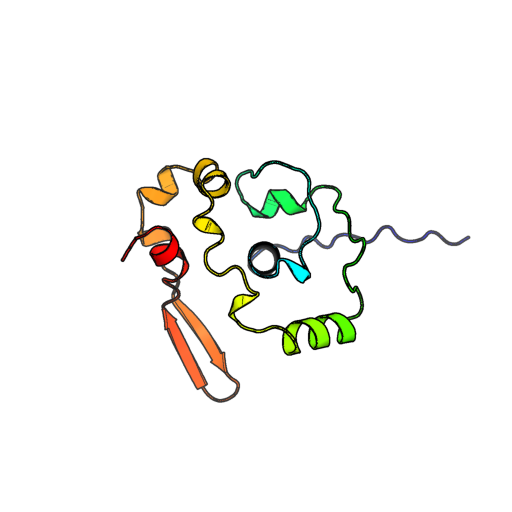1.00 72.62 100 HIS A N 1
ATOM 832 C CA . HIS A 1 100 ? -12.078 -9.910 7.063 1.00 72.62 100 HIS A CA 1
ATOM 833 C C . HIS A 1 100 ? -12.352 -10.017 5.570 1.00 72.62 100 HIS A C 1
ATOM 835 O O . HIS A 1 100 ? -13.420 -9.660 5.072 1.00 72.62 100 HIS A O 1
ATOM 841 N N . VAL A 1 101 ? -11.390 -10.588 4.855 1.00 71.56 101 VAL A N 1
ATOM 842 C CA . VAL A 1 101 ? -11.560 -10.956 3.457 1.00 71.56 101 VAL A CA 1
ATOM 843 C C . VAL A 1 101 ? -11.061 -12.381 3.244 1.00 71.56 101 VAL A C 1
ATOM 845 O O . VAL A 1 101 ? -9.952 -12.747 3.639 1.00 71.56 101 VAL A O 1
ATOM 848 N N . LYS A 1 102 ? -11.899 -13.204 2.610 1.00 67.69 102 LYS A N 1
ATOM 849 C CA . LYS A 1 102 ? -11.509 -14.519 2.098 1.00 67.69 102 LYS A CA 1
ATOM 850 C C . LYS A 1 102 ? -11.325 -14.383 0.597 1.00 67.69 102 LYS A C 1
ATOM 852 O O . LYS A 1 102 ? -12.308 -14.254 -0.128 1.00 67.69 102 LYS A O 1
ATOM 857 N N . VAL A 1 103 ? -10.073 -14.375 0.148 1.00 67.19 103 VAL A N 1
ATOM 858 C CA . VAL A 1 103 ? -9.733 -14.293 -1.276 1.00 67.19 103 VAL A CA 1
ATOM 859 C C . VAL A 1 103 ? -9.095 -15.619 -1.693 1.00 67.19 103 VAL A C 1
ATOM 861 O O . VAL A 1 103 ? -8.167 -16.070 -1.017 1.00 67.19 103 VAL A O 1
ATOM 864 N N . PRO A 1 104 ? -9.566 -16.265 -2.773 1.00 68.56 104 PRO A N 1
ATOM 865 C CA . PRO A 1 104 ? -8.859 -17.403 -3.341 1.00 68.56 104 PRO A CA 1
ATOM 866 C C . PRO A 1 104 ? -7.529 -16.924 -3.938 1.00 68.56 104 PRO A C 1
ATOM 868 O O . PRO A 1 104 ? -7.514 -16.069 -4.825 1.00 68.56 104 PRO A O 1
ATOM 871 N N . LEU A 1 105 ? -6.409 -17.472 -3.465 1.00 66.50 105 LEU A N 1
ATOM 872 C CA . LEU A 1 105 ? -5.138 -17.374 -4.171 1.00 66.50 105 LEU A CA 1
ATOM 873 C C . LEU A 1 105 ? -5.15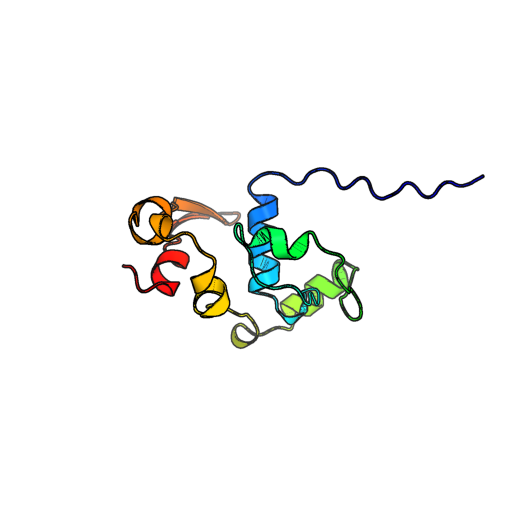9 -18.408 -5.290 1.00 66.50 105 LEU A C 1
ATOM 875 O O . LEU A 1 105 ? -5.157 -19.613 -5.045 1.00 66.50 105 LEU A O 1
ATOM 879 N N . VAL A 1 106 ? -5.204 -17.925 -6.527 1.00 64.06 106 VAL A N 1
ATOM 880 C CA . VAL A 1 106 ? -5.121 -18.781 -7.707 1.00 64.06 106 VAL A CA 1
ATOM 881 C C . VAL A 1 106 ? -3.652 -18.893 -8.098 1.00 64.06 106 VAL A C 1
ATOM 883 O O . VAL A 1 106 ? -3.088 -17.972 -8.686 1.00 64.06 106 VAL A O 1
ATOM 886 N N . ASN A 1 107 ? -3.031 -20.021 -7.762 1.00 67.31 107 ASN A N 1
ATOM 887 C CA . ASN A 1 107 ? -1.815 -20.481 -8.422 1.00 67.31 107 ASN A CA 1
ATOM 888 C C . ASN A 1 107 ? -2.244 -21.428 -9.554 1.00 67.31 107 ASN A C 1
ATOM 890 O O . ASN A 1 107 ? -3.237 -22.131 -9.405 1.00 67.31 107 ASN A O 1
ATOM 894 N N . TYR A 1 108 ? -1.528 -21.455 -10.679 1.00 67.06 108 TYR A N 1
ATOM 895 C CA . TYR A 1 108 ? -1.909 -22.115 -11.944 1.00 67.06 108 TYR A CA 1
ATOM 896 C C . TYR A 1 108 ? -2.422 -23.568 -11.815 1.00 67.06 108 TYR A C 1
ATOM 898 O O . TYR A 1 108 ? -3.087 -24.062 -12.720 1.00 67.06 108 TYR A O 1
ATOM 906 N N . VAL A 1 109 ? -2.116 -24.247 -10.705 1.00 70.38 109 VAL A N 1
ATOM 907 C CA . VAL A 1 109 ? -2.478 -25.644 -10.425 1.00 70.38 109 VAL A CA 1
ATOM 908 C C . VAL A 1 109 ? -3.308 -25.802 -9.135 1.00 70.38 109 VAL A C 1
ATOM 910 O O . VAL A 1 109 ? -3.922 -26.844 -8.929 1.00 70.38 109 VAL A O 1
ATOM 913 N N . ILE A 1 110 ? -3.355 -24.793 -8.253 1.00 68.62 110 ILE A N 1
ATOM 914 C CA . ILE A 1 110 ? -3.960 -24.894 -6.913 1.00 68.62 110 ILE A CA 1
ATOM 915 C C . ILE A 1 110 ? -4.718 -23.605 -6.579 1.00 68.62 110 ILE A C 1
ATOM 917 O O . ILE A 1 110 ? -4.153 -22.511 -6.606 1.00 68.62 110 ILE A O 1
ATOM 921 N N . VAL A 1 111 ? -5.994 -23.748 -6.209 1.00 70.06 111 VAL A N 1
ATOM 922 C CA . VAL A 1 111 ? -6.765 -22.681 -5.562 1.00 70.06 111 VAL A CA 1
ATOM 923 C C . VAL A 1 111 ? -6.630 -22.858 -4.054 1.00 70.06 111 VAL A C 1
ATOM 925 O O . VAL A 1 111 ? -7.246 -23.750 -3.473 1.00 70.06 111 VAL A O 1
ATOM 928 N N . GLU A 1 112 ? -5.814 -22.022 -3.420 1.00 75.06 112 GLU A N 1
ATOM 929 C CA . GLU A 1 112 ? -5.633 -22.022 -1.968 1.00 75.06 112 GLU A CA 1
ATOM 930 C C . GLU A 1 112 ? -6.432 -20.870 -1.349 1.00 75.06 112 GLU A C 1
ATOM 932 O O . GLU A 1 112 ? -6.333 -19.717 -1.770 1.00 75.06 112 GLU A O 1
ATOM 937 N N . MET A 1 113 ? -7.252 -21.162 -0.338 1.00 66.31 113 MET A N 1
ATOM 938 C CA . MET A 1 113 ? -8.014 -20.128 0.365 1.00 66.31 113 MET A CA 1
ATOM 939 C C . MET A 1 113 ? -7.111 -19.427 1.379 1.00 66.31 113 MET A C 1
ATOM 941 O O . MET A 1 113 ? -6.891 -19.941 2.475 1.00 66.31 113 MET A O 1
ATOM 945 N N . HIS A 1 114 ? -6.611 -18.237 1.043 1.00 66.31 114 HIS A N 1
ATOM 946 C CA . HIS A 1 114 ? -5.771 -17.469 1.958 1.00 66.31 114 HIS A CA 1
ATOM 947 C C . HIS A 1 114 ? -6.632 -16.572 2.848 1.00 66.31 114 HIS A C 1
ATOM 949 O O . HIS A 1 114 ? -7.312 -15.654 2.375 1.00 66.31 114 HIS A O 1
ATOM 955 N N . GLN A 1 115 ? -6.598 -16.822 4.159 1.00 61.50 115 GLN A N 1
ATOM 956 C CA . GLN A 1 115 ? -7.152 -15.878 5.126 1.00 61.50 115 GLN A CA 1
ATOM 957 C C . GLN A 1 115 ? -6.214 -14.684 5.208 1.00 61.50 115 GLN A C 1
ATOM 959 O O . GLN A 1 115 ? -5.108 -14.758 5.746 1.00 61.50 115 GLN A O 1
ATOM 964 N N . THR A 1 116 ? -6.640 -13.579 4.604 1.00 63.38 116 THR A N 1
ATOM 965 C CA . THR A 1 116 ? -5.810 -12.382 4.491 1.00 63.38 116 THR A CA 1
ATOM 966 C C . THR A 1 116 ? -6.074 -11.464 5.681 1.00 63.38 116 THR A C 1
ATOM 968 O O . THR A 1 116 ? -6.234 -10.260 5.522 1.00 63.38 116 THR A O 1
ATOM 971 N N . ASP A 1 117 ? -6.042 -12.010 6.902 1.00 70.69 117 ASP A N 1
ATOM 972 C CA . ASP A 1 117 ? -6.138 -11.229 8.149 1.00 70.69 117 ASP A CA 1
ATOM 973 C C . ASP A 1 117 ? -4.862 -10.399 8.399 1.00 70.69 117 ASP A C 1
ATOM 975 O O . ASP A 1 117 ? -4.611 -9.896 9.490 1.00 70.69 117 ASP A O 1
ATOM 979 N N . ARG A 1 118 ? -4.006 -10.250 7.381 1.00 70.44 118 ARG A N 1
ATOM 980 C CA . ARG A 1 118 ? -2.759 -9.484 7.443 1.00 70.44 118 ARG A CA 1
ATOM 981 C C . ARG A 1 118 ? -3.022 -8.034 7.838 1.00 70.44 118 ARG A C 1
ATOM 983 O O . ARG A 1 118 ? -2.284 -7.498 8.656 1.00 70.44 118 ARG A O 1
ATOM 990 N N . VAL A 1 119 ? -4.087 -7.432 7.304 1.00 74.12 119 VAL A N 1
ATOM 991 C CA . VAL A 1 119 ? -4.476 -6.057 7.647 1.00 74.12 119 VAL A CA 1
ATOM 992 C C . VAL A 1 119 ? -4.928 -5.978 9.107 1.00 74.12 119 VAL A C 1
ATOM 994 O O . VAL A 1 119 ? -4.448 -5.119 9.835 1.00 74.12 119 VAL A O 1
ATOM 997 N N . LEU A 1 120 ? -5.754 -6.922 9.575 1.00 78.94 120 LEU A N 1
ATOM 998 C CA . LEU A 1 120 ? -6.164 -7.022 10.985 1.00 78.94 120 LEU A CA 1
ATOM 999 C C . LEU A 1 120 ? -4.957 -7.104 11.930 1.00 78.94 120 LEU A C 1
ATOM 1001 O O . LEU A 1 120 ? -4.872 -6.348 12.900 1.00 78.94 120 LEU A O 1
ATOM 1005 N N . ARG A 1 121 ? -3.984 -7.959 11.603 1.00 77.50 121 ARG A N 1
ATOM 1006 C CA . ARG A 1 121 ? -2.776 -8.162 12.415 1.00 77.50 121 ARG A CA 1
ATOM 1007 C C . ARG A 1 121 ? -1.912 -6.906 12.533 1.00 77.50 121 ARG A C 1
ATOM 1009 O O . ARG A 1 121 ? -1.377 -6.658 13.606 1.00 77.50 121 ARG A O 1
ATOM 1016 N N . GLN A 1 122 ? -1.826 -6.076 11.490 1.00 78.00 122 GLN A N 1
ATOM 1017 C CA . GLN A 1 122 ? -1.104 -4.789 11.541 1.00 78.00 122 GLN A CA 1
ATOM 1018 C C . GLN A 1 122 ? -1.752 -3.764 12.482 1.00 78.00 122 GLN A C 1
ATOM 1020 O O . GLN A 1 122 ? -1.120 -2.783 12.876 1.00 78.00 122 GLN A O 1
ATOM 1025 N N . PHE A 1 123 ? -3.018 -3.965 12.844 1.00 75.44 123 PHE A N 1
ATOM 1026 C CA . PHE A 1 123 ? -3.717 -3.163 13.845 1.00 75.44 123 PHE A CA 1
ATOM 1027 C C . PHE A 1 123 ? -3.777 -3.847 15.220 1.00 75.44 123 PHE A C 1
ATOM 1029 O O . PHE A 1 123 ? -4.367 -3.294 16.144 1.00 75.44 123 PHE A O 1
ATOM 1036 N N . GLY A 1 124 ? -3.134 -5.010 15.381 1.00 77.88 124 GLY A N 1
ATOM 1037 C CA . GLY A 1 124 ? -3.133 -5.779 16.627 1.00 77.88 124 GLY A CA 1
ATOM 1038 C C . GLY A 1 124 ? -4.419 -6.571 16.874 1.00 77.88 124 GLY A C 1
ATOM 1039 O O . GLY A 1 124 ? -4.635 -7.043 17.988 1.00 77.88 124 GLY A O 1
ATOM 1040 N N . PHE A 1 125 ? -5.274 -6.717 15.859 1.00 76.75 125 PHE A N 1
ATOM 1041 C CA . PHE A 1 125 ? -6.480 -7.535 15.939 1.00 76.75 125 PHE A CA 1
ATOM 1042 C C . PHE A 1 125 ? -6.171 -9.001 15.605 1.00 76.75 125 PHE A C 1
ATOM 1044 O O . PHE A 1 125 ? -5.211 -9.296 14.884 1.00 76.75 125 PHE A O 1
ATOM 1051 N N . ARG A 1 126 ? -6.973 -9.913 16.161 1.00 65.19 126 ARG A N 1
ATOM 1052 C CA . ARG A 1 126 ? -6.830 -11.364 16.007 1.00 65.19 126 ARG A CA 1
ATOM 1053 C C . ARG A 1 126 ? -7.956 -11.939 15.170 1.00 65.19 126 ARG A C 1
ATOM 1055 O O . ARG A 1 126 ? -9.105 -11.514 15.400 1.00 65.19 126 ARG A O 1
#

pLDDT: mean 76.76, std 13.51, range [34.72, 93.25]

Organism: NCBI:txid47602